Protein AF-A4GHK8-F1 (afdb_monomer)

Mean predicted aligned error: 3.72 Å

Nearest PDB structures (foldseek):
  6uuj-assembly2_E  TM=3.064E-01  e=2.822E+00  Mycobacterium tuberculosis H37Rv

Organism: NCBI:txid415435

Radius of gyration: 15.58 Å; Cα contacts (8 Å, |Δi|>4): 108; chains: 1; bounding box: 40×20×42 Å

pLDDT: mean 92.01, std 7.36, range [66.75, 98.44]

Structure (mmCIF, N/CA/C/O backbone):
data_AF-A4GHK8-F1
#
_entry.id   AF-A4GHK8-F1
#
loop_
_atom_site.group_PDB
_atom_site.id
_atom_site.type_symbol
_atom_site.label_atom_id
_atom_site.label_alt_id
_atom_site.label_comp_id
_atom_site.label_asym_id
_atom_site.label_entity_id
_atom_site.label_seq_id
_atom_site.pdbx_PDB_ins_code
_atom_site.Cartn_x
_atom_site.Cartn_y
_atom_site.Cartn_z
_atom_site.occupancy
_atom_site.B_iso_or_equiv
_atom_site.auth_seq_id
_atom_site.auth_comp_id
_atom_site.auth_asym_id
_atom_site.auth_atom_id
_atom_site.pdbx_PDB_model_num
ATOM 1 N N . MET A 1 1 ? -12.337 -12.082 9.176 1.00 82.44 1 MET A N 1
ATOM 2 C CA . MET A 1 1 ? -10.990 -11.475 9.309 1.00 82.44 1 MET A CA 1
ATOM 3 C C . MET A 1 1 ? -11.176 -10.106 9.950 1.00 82.44 1 MET A C 1
ATOM 5 O O . MET A 1 1 ? -12.083 -9.423 9.516 1.00 82.44 1 MET A O 1
ATOM 9 N N . THR A 1 2 ? -10.422 -9.722 10.985 1.00 95.19 2 THR A N 1
ATOM 10 C CA . THR A 1 2 ? -10.635 -8.433 11.687 1.00 95.19 2 THR A CA 1
ATOM 11 C C . THR A 1 2 ? -10.046 -7.248 10.917 1.00 95.19 2 THR A C 1
ATOM 13 O O . THR A 1 2 ? -9.113 -7.439 10.133 1.00 95.19 2 THR A O 1
ATOM 16 N N . LEU A 1 3 ? -10.538 -6.024 11.170 1.00 96.25 3 LEU A N 1
ATOM 17 C CA . LEU A 1 3 ? -10.033 -4.803 10.521 1.00 96.25 3 LEU A CA 1
ATOM 18 C C . LEU A 1 3 ? -8.532 -4.622 10.782 1.00 96.25 3 LEU A C 1
ATOM 20 O O . LEU A 1 3 ? -7.751 -4.475 9.846 1.00 96.25 3 LEU A O 1
ATOM 24 N N . THR A 1 4 ? -8.111 -4.781 12.039 1.00 97.44 4 THR A N 1
ATOM 25 C CA . THR A 1 4 ? -6.705 -4.809 12.470 1.00 97.44 4 THR A CA 1
ATOM 26 C C . THR A 1 4 ? -5.848 -5.754 11.629 1.00 97.44 4 THR A C 1
ATOM 28 O O . THR A 1 4 ? -4.737 -5.405 11.234 1.00 97.44 4 THR A O 1
ATOM 31 N N . ARG A 1 5 ? -6.346 -6.964 11.339 1.00 97.69 5 ARG A N 1
ATOM 32 C CA . ARG A 1 5 ? -5.594 -7.953 10.560 1.00 97.69 5 ARG A CA 1
ATOM 33 C C . ARG A 1 5 ? -5.450 -7.526 9.100 1.00 97.69 5 ARG A C 1
ATOM 35 O O . ARG A 1 5 ? -4.379 -7.726 8.540 1.00 97.69 5 ARG A O 1
ATOM 42 N N . ILE A 1 6 ? -6.478 -6.913 8.512 1.00 97.75 6 ILE A N 1
ATOM 43 C CA . ILE A 1 6 ? -6.417 -6.371 7.144 1.00 97.75 6 ILE A CA 1
ATOM 44 C C . ILE A 1 6 ? -5.369 -5.259 7.070 1.00 97.75 6 ILE A C 1
ATOM 46 O O . ILE A 1 6 ? -4.502 -5.316 6.204 1.00 97.75 6 ILE A O 1
ATOM 50 N N . TYR A 1 7 ? -5.382 -4.320 8.023 1.00 98.06 7 TYR A N 1
ATOM 51 C CA . TYR A 1 7 ? -4.378 -3.256 8.133 1.00 98.06 7 TYR A CA 1
ATOM 52 C C . TYR A 1 7 ? -2.949 -3.803 8.195 1.00 98.06 7 TYR A C 1
ATOM 54 O O . TYR A 1 7 ? -2.093 -3.370 7.427 1.00 98.06 7 TYR A O 1
ATOM 62 N N . LYS A 1 8 ? -2.698 -4.808 9.044 1.00 98.12 8 LYS A N 1
ATOM 63 C CA . LYS A 1 8 ? -1.371 -5.431 9.149 1.00 98.12 8 LYS A CA 1
ATOM 64 C C . LYS A 1 8 ? -0.951 -6.149 7.871 1.00 98.12 8 LYS A C 1
ATOM 66 O O . LYS A 1 8 ? 0.171 -5.965 7.420 1.00 98.12 8 LYS A O 1
ATOM 71 N N . ILE A 1 9 ? -1.831 -6.940 7.259 1.00 98.19 9 ILE A N 1
ATOM 72 C CA . ILE A 1 9 ? -1.494 -7.642 6.011 1.00 98.19 9 ILE A CA 1
ATOM 73 C C . ILE A 1 9 ? -1.210 -6.630 4.893 1.00 98.19 9 ILE A C 1
ATOM 75 O O . ILE A 1 9 ? -0.203 -6.754 4.202 1.00 98.19 9 ILE A O 1
ATOM 79 N N . PHE A 1 10 ? -2.052 -5.607 4.748 1.00 97.56 10 PHE A N 1
ATOM 80 C CA . PHE A 1 10 ? -1.878 -4.560 3.745 1.00 97.56 10 PHE A CA 1
ATOM 81 C C . PHE A 1 10 ? -0.591 -3.755 3.957 1.00 97.56 10 PHE A C 1
ATOM 83 O O . PHE A 1 10 ? 0.151 -3.508 3.006 1.00 97.56 10 PHE A O 1
ATOM 90 N N . GLY A 1 11 ? -0.307 -3.386 5.209 1.00 97.94 11 GLY A N 1
ATOM 91 C CA . GLY A 1 11 ? 0.918 -2.691 5.581 1.00 97.94 11 GLY A CA 1
ATOM 92 C C . GLY A 1 11 ? 2.164 -3.530 5.303 1.00 97.94 11 GLY A C 1
ATOM 93 O O . GLY A 1 11 ? 3.110 -3.054 4.683 1.00 97.94 11 GLY A O 1
ATOM 94 N N . GLY A 1 12 ? 2.132 -4.813 5.672 1.00 98.12 12 GLY A N 1
ATOM 95 C CA . GLY A 1 12 ? 3.219 -5.756 5.411 1.00 98.12 12 GLY A CA 1
ATOM 96 C C . GLY A 1 12 ? 3.453 -5.980 3.918 1.00 98.12 12 GLY A C 1
ATOM 97 O O . GLY A 1 12 ? 4.599 -6.008 3.482 1.00 98.12 12 GLY A O 1
ATOM 98 N N . PHE A 1 13 ? 2.381 -6.062 3.125 1.00 96.56 13 PHE A N 1
ATOM 99 C CA . PHE A 1 13 ? 2.462 -6.135 1.666 1.00 96.56 13 PHE A CA 1
ATOM 100 C C . PHE A 1 13 ? 3.169 -4.908 1.070 1.00 96.56 13 PHE A C 1
ATOM 102 O O . PHE A 1 13 ? 4.075 -5.069 0.258 1.00 96.56 13 PHE A O 1
ATOM 109 N N . HIS A 1 14 ? 2.822 -3.695 1.514 1.00 96.12 14 HIS A N 1
ATOM 110 C CA . HIS A 1 14 ? 3.466 -2.460 1.047 1.00 96.12 14 HIS A CA 1
ATOM 111 C C . HIS A 1 14 ? 4.933 -2.356 1.477 1.00 96.12 14 HIS A C 1
ATOM 113 O O . HIS A 1 14 ? 5.767 -1.941 0.678 1.00 96.12 14 HIS A O 1
ATOM 119 N N . ILE A 1 15 ? 5.269 -2.780 2.701 1.00 97.94 15 ILE A N 1
ATOM 120 C CA . ILE A 1 15 ? 6.664 -2.854 3.160 1.00 97.94 15 ILE A CA 1
ATOM 121 C C . ILE A 1 15 ? 7.455 -3.831 2.290 1.00 97.94 15 ILE A C 1
ATOM 123 O O . ILE A 1 15 ? 8.522 -3.479 1.796 1.00 97.94 15 ILE A O 1
ATOM 127 N N . PHE A 1 16 ? 6.931 -5.040 2.076 1.00 95.50 16 PHE A N 1
ATOM 128 C CA . PHE A 1 16 ? 7.576 -6.048 1.238 1.00 95.50 16 PHE A CA 1
ATOM 129 C C . PHE A 1 16 ? 7.784 -5.541 -0.192 1.00 95.50 16 PHE A C 1
ATOM 131 O O . PHE A 1 16 ? 8.886 -5.633 -0.725 1.00 95.50 16 PHE A O 1
ATOM 138 N N . PHE A 1 17 ? 6.752 -4.953 -0.793 1.00 92.19 17 PHE A N 1
ATOM 139 C CA . PHE A 1 17 ? 6.841 -4.398 -2.138 1.00 92.19 17 PHE A CA 1
ATOM 140 C C . PHE A 1 17 ? 7.847 -3.241 -2.216 1.00 92.19 17 PHE A C 1
ATOM 142 O O . PHE A 1 17 ? 8.663 -3.186 -3.132 1.00 92.19 17 PHE A O 1
ATOM 149 N N . GLY A 1 18 ? 7.853 -2.361 -1.213 1.00 94.62 18 GLY A N 1
ATOM 150 C CA . GLY A 1 18 ? 8.843 -1.297 -1.100 1.00 94.62 18 GLY A CA 1
ATOM 151 C C . GLY A 1 18 ? 10.276 -1.826 -1.013 1.00 94.62 18 GLY A C 1
ATOM 152 O O . GLY A 1 18 ? 11.151 -1.318 -1.708 1.00 94.62 18 GLY A O 1
ATOM 153 N N . LEU A 1 19 ? 10.510 -2.901 -0.251 1.00 94.75 19 LEU A N 1
ATOM 154 C CA . LEU A 1 19 ? 11.814 -3.568 -0.179 1.00 94.75 19 LEU A CA 1
ATOM 155 C C . LEU A 1 19 ? 12.242 -4.164 -1.525 1.00 94.75 19 LEU A C 1
ATOM 157 O O . LEU A 1 19 ? 13.406 -4.034 -1.897 1.00 94.75 19 LEU A O 1
ATOM 161 N N . VAL A 1 20 ? 11.325 -4.787 -2.272 1.00 92.00 20 VAL A N 1
ATOM 162 C CA . VAL A 1 20 ? 11.612 -5.316 -3.620 1.00 92.00 20 VAL A CA 1
ATOM 163 C C . VAL A 1 20 ? 12.074 -4.198 -4.560 1.00 92.00 20 VAL A C 1
ATOM 165 O O . VAL A 1 20 ? 13.049 -4.375 -5.287 1.00 92.00 20 VAL A O 1
ATOM 168 N N . LEU A 1 21 ? 11.422 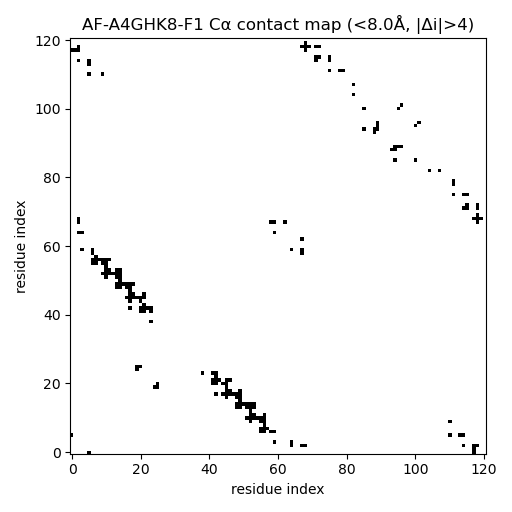-3.035 -4.511 1.00 90.56 21 LEU A N 1
ATOM 169 C CA . LEU A 1 21 ? 11.782 -1.888 -5.345 1.00 90.56 21 LEU A CA 1
ATOM 170 C C . LEU A 1 21 ? 13.118 -1.249 -4.941 1.00 90.56 21 LEU A C 1
ATOM 172 O O . LEU A 1 21 ? 13.952 -0.997 -5.804 1.00 90.56 21 LEU A O 1
ATOM 176 N N . VAL A 1 22 ? 13.350 -1.034 -3.641 1.00 90.69 22 VAL A N 1
ATOM 177 C CA . VAL A 1 22 ? 14.594 -0.422 -3.129 1.00 90.69 22 VAL A CA 1
ATOM 178 C C . VAL A 1 22 ? 15.812 -1.326 -3.331 1.00 90.69 22 VAL A C 1
ATOM 180 O O . VAL A 1 22 ? 16.919 -0.840 -3.520 1.00 90.69 22 VAL A O 1
ATOM 183 N N . SER A 1 23 ? 15.632 -2.645 -3.295 1.00 87.00 23 SER A N 1
ATOM 184 C CA . SER A 1 23 ? 16.735 -3.602 -3.466 1.00 87.00 23 SER A CA 1
ATOM 185 C C . SER A 1 23 ? 17.138 -3.840 -4.924 1.00 87.00 23 SER A C 1
ATOM 187 O O . SER A 1 2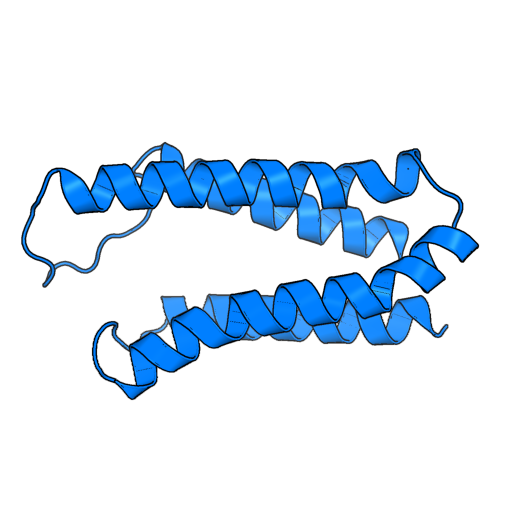3 ? 18.057 -4.619 -5.173 1.00 87.00 23 SER A O 1
ATOM 189 N N . GLY A 1 24 ? 16.445 -3.229 -5.892 1.00 77.56 24 GLY A N 1
ATOM 190 C CA . GLY A 1 24 ? 16.650 -3.516 -7.314 1.00 77.56 24 GLY A CA 1
ATOM 191 C C . GLY A 1 24 ? 16.208 -4.927 -7.727 1.00 77.56 24 GLY A C 1
ATOM 192 O O . GLY A 1 24 ? 16.526 -5.369 -8.826 1.00 77.56 24 GLY A O 1
ATOM 193 N N . LEU A 1 25 ? 15.474 -5.639 -6.860 1.00 70.19 25 LEU A N 1
ATOM 194 C CA . LEU A 1 25 ? 14.900 -6.959 -7.147 1.00 70.19 25 LEU A CA 1
ATOM 195 C C . LEU A 1 25 ? 13.589 -6.868 -7.941 1.00 70.19 25 LEU A C 1
ATOM 197 O O . LEU A 1 25 ? 13.054 -7.890 -8.373 1.00 70.19 25 LEU A O 1
ATOM 201 N N . GLY A 1 26 ? 13.050 -5.659 -8.111 1.00 68.56 26 GLY A N 1
ATOM 202 C CA . GLY A 1 26 ? 11.892 -5.407 -8.957 1.00 68.56 26 GLY A CA 1
ATOM 203 C C . GLY A 1 26 ? 12.215 -5.702 -10.426 1.00 68.56 26 GLY A C 1
ATOM 204 O O . GLY A 1 26 ? 13.201 -5.171 -10.938 1.00 68.56 26 GLY A O 1
ATOM 205 N N . PRO A 1 27 ? 11.408 -6.519 -11.127 1.00 66.75 27 PRO A N 1
ATOM 206 C CA . PRO A 1 27 ? 11.612 -6.750 -12.548 1.00 66.75 27 PRO A CA 1
ATOM 207 C C . PRO A 1 27 ? 11.363 -5.441 -13.301 1.00 66.75 27 PRO A C 1
ATOM 209 O O . PRO A 1 27 ? 10.246 -4.925 -13.310 1.00 66.75 27 PRO A O 1
ATOM 212 N N . LEU A 1 28 ? 12.407 -4.894 -13.920 1.00 68.94 28 LEU A N 1
ATOM 213 C CA . LEU A 1 28 ? 12.251 -3.816 -14.888 1.00 68.94 28 LEU A CA 1
ATOM 214 C C . LEU A 1 28 ? 11.879 -4.427 -16.243 1.00 68.94 28 LEU A C 1
ATOM 216 O O . LEU A 1 28 ? 12.470 -5.447 -16.619 1.00 68.94 28 LEU A O 1
ATOM 220 N N . PRO A 1 29 ? 10.924 -3.838 -16.982 1.00 70.31 29 PRO A N 1
ATOM 221 C CA . PRO A 1 29 ? 10.615 -4.300 -18.326 1.00 70.31 29 PRO A CA 1
ATOM 222 C C . PRO A 1 29 ? 11.870 -4.270 -19.208 1.00 70.31 29 PRO A C 1
ATOM 224 O O . PRO A 1 29 ? 12.632 -3.302 -19.207 1.00 70.31 29 PRO A O 1
ATOM 227 N N . THR A 1 30 ? 12.119 -5.362 -19.933 1.00 69.00 30 THR A N 1
ATOM 228 C CA . THR A 1 30 ? 13.356 -5.556 -20.714 1.00 69.00 30 THR A CA 1
ATOM 229 C C . THR A 1 30 ? 13.486 -4.598 -21.897 1.00 69.00 30 THR A C 1
ATOM 231 O O . THR A 1 30 ? 14.565 -4.447 -22.459 1.00 69.00 30 THR A O 1
ATOM 234 N N . ASP A 1 31 ? 12.375 -3.991 -22.300 1.00 73.50 31 ASP A N 1
ATOM 235 C CA . ASP A 1 31 ? 12.241 -3.002 -23.365 1.00 73.50 31 ASP A CA 1
ATOM 236 C C . ASP A 1 31 ? 12.522 -1.563 -22.899 1.00 73.50 31 ASP A C 1
ATOM 238 O O . ASP A 1 31 ? 12.617 -0.656 -23.727 1.00 73.50 31 ASP A O 1
ATOM 242 N N . TRP A 1 32 ? 12.695 -1.329 -21.594 1.00 75.38 32 TRP A N 1
ATOM 243 C CA . TRP A 1 32 ? 13.048 -0.009 -21.080 1.00 75.38 32 TRP A CA 1
ATOM 244 C C . TRP A 1 32 ? 14.531 0.290 -21.304 1.00 75.38 32 TRP A C 1
ATOM 246 O O . TRP A 1 32 ? 15.412 -0.511 -20.990 1.00 75.38 32 TRP A O 1
ATOM 256 N N . VAL A 1 33 ? 14.825 1.491 -21.808 1.00 78.62 33 VAL A N 1
ATOM 257 C CA . VAL A 1 33 ? 16.206 1.958 -21.975 1.00 78.62 33 VAL A CA 1
ATOM 258 C C . VAL A 1 33 ? 16.869 2.066 -20.604 1.00 78.62 33 VAL A C 1
ATOM 260 O O . VAL A 1 33 ? 16.407 2.814 -19.741 1.00 78.62 33 VAL A O 1
ATOM 263 N N . ALA A 1 34 ? 17.980 1.352 -20.417 1.00 76.94 34 ALA A N 1
ATOM 264 C CA . ALA A 1 34 ? 18.759 1.420 -19.189 1.00 76.94 34 ALA A CA 1
ATOM 265 C C . ALA A 1 34 ? 19.173 2.872 -18.893 1.00 76.94 34 ALA A C 1
ATOM 267 O O . ALA A 1 34 ? 19.811 3.539 -19.708 1.00 76.94 34 ALA A O 1
ATOM 268 N N . SER A 1 35 ? 18.809 3.366 -17.713 1.00 82.94 35 SER A N 1
ATOM 269 C CA . SER A 1 35 ? 19.177 4.701 -17.247 1.00 82.94 35 SER A CA 1
ATOM 270 C C . SER A 1 35 ? 19.343 4.698 -15.735 1.00 82.94 35 SER A C 1
ATOM 272 O O . SER A 1 35 ? 18.756 3.864 -15.054 1.00 82.94 35 SER A O 1
ATOM 274 N N . VAL A 1 36 ? 20.112 5.651 -15.204 1.00 85.00 36 VAL A N 1
ATOM 275 C CA . VAL A 1 36 ? 20.234 5.864 -13.750 1.00 85.00 36 VAL A CA 1
ATOM 276 C C . VAL A 1 36 ? 18.904 6.344 -13.153 1.00 85.00 36 VAL A C 1
ATOM 278 O O . VAL A 1 36 ? 18.588 6.032 -12.012 1.00 85.00 36 VAL A O 1
ATOM 281 N N . GLY A 1 37 ? 18.079 7.049 -13.935 1.00 87.00 37 GLY A N 1
ATOM 282 C CA . GLY A 1 37 ? 16.805 7.592 -13.461 1.00 87.00 37 GLY A CA 1
ATOM 283 C C . GLY A 1 37 ? 15.777 6.526 -13.074 1.00 87.00 37 GLY A C 1
ATOM 284 O O . GLY A 1 37 ? 15.074 6.705 -12.085 1.00 87.00 37 GLY A O 1
ATOM 285 N N . ILE A 1 38 ? 15.702 5.408 -13.805 1.00 83.12 38 ILE A N 1
ATOM 286 C CA . ILE A 1 38 ? 14.738 4.325 -13.534 1.00 83.12 38 ILE A CA 1
ATOM 287 C C . ILE A 1 38 ? 14.930 3.690 -12.141 1.00 83.12 38 ILE A C 1
ATOM 289 O O . ILE A 1 38 ? 13.970 3.709 -11.367 1.00 83.12 38 ILE A O 1
ATOM 293 N N . PRO A 1 39 ? 16.114 3.158 -11.769 1.00 85.31 39 PRO A N 1
ATOM 294 C CA . PRO A 1 39 ? 16.328 2.596 -10.440 1.00 85.31 39 PRO A CA 1
ATOM 295 C C . PRO A 1 39 ? 16.189 3.660 -9.348 1.00 85.31 39 PRO A C 1
ATOM 297 O O . PRO A 1 39 ? 15.546 3.388 -8.345 1.00 85.31 39 PRO A O 1
ATOM 300 N N . THR A 1 40 ? 16.651 4.900 -9.563 1.00 89.00 40 THR A N 1
ATOM 301 C CA . THR A 1 40 ? 16.449 5.987 -8.587 1.00 89.00 40 THR A CA 1
ATOM 302 C C . THR A 1 40 ? 14.965 6.275 -8.326 1.00 89.00 40 THR A C 1
ATOM 304 O O . THR A 1 40 ? 14.564 6.486 -7.182 1.00 89.00 40 THR A O 1
ATOM 307 N N . MET A 1 41 ? 14.116 6.264 -9.361 1.00 88.69 41 MET A N 1
ATOM 308 C CA . MET A 1 41 ? 12.666 6.416 -9.187 1.00 88.69 41 MET A CA 1
ATOM 309 C C . MET A 1 41 ? 12.033 5.196 -8.517 1.00 88.69 41 MET A C 1
ATOM 311 O O . MET A 1 41 ? 11.153 5.365 -7.672 1.00 88.69 41 MET A O 1
ATOM 315 N N . ALA A 1 42 ? 12.491 3.984 -8.845 1.00 88.38 42 ALA A N 1
ATOM 316 C CA . ALA A 1 42 ? 12.034 2.759 -8.195 1.00 88.38 42 ALA A CA 1
ATOM 317 C C . ALA A 1 42 ? 12.381 2.752 -6.698 1.00 88.38 42 ALA A C 1
ATOM 319 O O . ALA A 1 42 ? 11.511 2.483 -5.875 1.00 88.38 42 ALA A O 1
ATOM 320 N N . GLU A 1 43 ? 13.605 3.127 -6.329 1.00 91.62 43 GLU A N 1
ATOM 321 C CA . GLU A 1 43 ? 14.050 3.277 -4.941 1.00 91.62 43 GLU A CA 1
ATOM 322 C C . GLU A 1 43 ? 13.232 4.339 -4.200 1.00 91.62 43 GLU A C 1
ATOM 324 O O . GLU A 1 43 ? 12.746 4.096 -3.093 1.00 91.62 43 GLU A O 1
ATOM 329 N N . HIS A 1 44 ? 13.012 5.503 -4.822 1.00 92.81 44 HIS A N 1
ATOM 330 C CA . HIS A 1 44 ? 12.207 6.564 -4.225 1.00 92.81 44 HIS A CA 1
ATOM 331 C C . HIS A 1 44 ? 10.761 6.108 -3.991 1.00 92.81 44 HIS A C 1
ATOM 333 O O . HIS A 1 44 ? 10.244 6.226 -2.877 1.00 92.81 44 HIS A O 1
ATOM 339 N N . PHE A 1 45 ? 10.121 5.516 -5.000 1.00 90.88 45 PHE A N 1
ATOM 340 C CA . PHE A 1 45 ? 8.768 4.981 -4.871 1.00 90.88 45 PHE A CA 1
ATOM 341 C C . PHE A 1 45 ? 8.699 3.840 -3.849 1.00 90.88 45 PHE A C 1
ATOM 343 O O . PHE A 1 45 ? 7.797 3.810 -3.011 1.00 90.88 45 PHE A O 1
ATOM 350 N N . GLY A 1 46 ? 9.688 2.947 -3.846 1.00 93.31 46 GLY A N 1
ATOM 351 C CA . GLY A 1 46 ? 9.813 1.869 -2.874 1.00 93.31 46 GLY A CA 1
ATOM 352 C C . GLY A 1 46 ? 9.916 2.385 -1.439 1.00 93.31 46 GLY A C 1
ATOM 353 O O . GLY A 1 46 ? 9.216 1.888 -0.557 1.00 93.31 46 GLY A O 1
ATOM 354 N N . SER A 1 47 ? 10.690 3.448 -1.207 1.00 95.44 47 SER A N 1
ATOM 355 C CA . SER A 1 47 ? 10.782 4.096 0.106 1.00 95.44 47 SER A CA 1
ATOM 356 C C . SER A 1 47 ? 9.437 4.680 0.564 1.00 95.44 47 SER A C 1
ATOM 358 O O . SER A 1 47 ? 9.038 4.487 1.716 1.00 95.44 47 SER A O 1
ATOM 360 N N . ALA A 1 48 ? 8.674 5.298 -0.346 1.00 94.44 48 ALA A N 1
ATOM 361 C CA . ALA A 1 48 ? 7.330 5.791 -0.056 1.00 94.44 48 ALA A CA 1
ATOM 362 C C . ALA A 1 48 ? 6.365 4.642 0.284 1.00 94.44 48 ALA A C 1
ATOM 364 O O . ALA A 1 48 ? 5.582 4.751 1.231 1.00 94.44 48 ALA A O 1
ATOM 365 N N . MET A 1 49 ? 6.455 3.513 -0.430 1.00 94.31 49 MET A N 1
ATOM 366 C CA . MET A 1 49 ? 5.674 2.307 -0.129 1.00 94.31 49 MET A CA 1
ATOM 367 C C . MET A 1 49 ? 6.014 1.736 1.248 1.00 94.31 49 MET A C 1
ATOM 369 O O . MET A 1 49 ? 5.105 1.344 1.977 1.00 94.31 49 MET A O 1
ATOM 373 N N . MET A 1 50 ? 7.286 1.748 1.655 1.00 96.88 50 MET A N 1
ATOM 374 C CA . MET A 1 50 ? 7.679 1.327 3.004 1.00 96.88 50 MET A CA 1
ATOM 375 C C . MET A 1 50 ? 7.075 2.229 4.085 1.00 96.88 50 MET A C 1
ATOM 377 O O . MET A 1 50 ? 6.549 1.714 5.071 1.00 96.88 50 MET A O 1
ATOM 381 N N . VAL A 1 51 ? 7.090 3.554 3.893 1.00 97.19 51 VAL A N 1
ATOM 382 C CA . VAL A 1 51 ? 6.466 4.507 4.829 1.00 97.19 51 VAL A CA 1
ATOM 383 C C . VAL A 1 51 ? 4.961 4.264 4.925 1.00 97.19 51 VAL A C 1
ATOM 385 O O . VAL A 1 51 ? 4.435 4.101 6.025 1.00 97.19 51 VAL A O 1
ATOM 388 N N . ILE A 1 52 ? 4.263 4.173 3.789 1.00 94.88 52 ILE A N 1
ATOM 389 C CA . ILE A 1 52 ? 2.822 3.883 3.752 1.00 94.88 52 ILE A CA 1
ATOM 390 C C . ILE A 1 52 ? 2.532 2.545 4.431 1.00 94.88 52 ILE A C 1
ATOM 392 O O . ILE A 1 52 ? 1.648 2.454 5.282 1.00 94.88 52 ILE A O 1
ATOM 396 N N . GLY A 1 53 ? 3.300 1.510 4.103 1.00 97.31 53 GLY A N 1
ATOM 397 C CA . GLY A 1 53 ? 3.126 0.187 4.674 1.00 97.31 53 GLY A CA 1
ATOM 398 C C . GLY A 1 53 ? 3.324 0.169 6.188 1.00 97.31 53 GLY A C 1
ATOM 399 O O . GLY A 1 53 ? 2.506 -0.408 6.905 1.00 97.31 53 GLY A O 1
ATOM 400 N N . TYR A 1 54 ? 4.338 0.874 6.691 1.00 98.25 54 TYR A N 1
ATOM 401 C CA . TYR A 1 54 ? 4.562 1.048 8.124 1.00 98.25 54 TYR A CA 1
ATOM 402 C C . TYR A 1 54 ? 3.391 1.763 8.807 1.00 98.25 54 TYR A C 1
ATOM 404 O O . TYR A 1 54 ? 2.906 1.294 9.838 1.00 98.25 54 TYR A O 1
ATOM 412 N N . MET A 1 55 ? 2.876 2.840 8.204 1.00 97.50 55 MET A N 1
ATOM 413 C CA . MET A 1 55 ? 1.709 3.555 8.727 1.00 97.50 55 MET A CA 1
ATOM 414 C C . MET A 1 55 ? 0.492 2.631 8.833 1.00 97.50 55 MET A C 1
ATOM 416 O O . MET A 1 55 ? -0.113 2.547 9.897 1.00 97.50 55 MET A O 1
ATOM 420 N N . PHE A 1 56 ? 0.157 1.877 7.781 1.00 97.44 56 PHE A N 1
ATOM 421 C CA . PHE A 1 56 ? -0.962 0.925 7.821 1.00 97.44 56 PHE A CA 1
ATOM 422 C C . PHE A 1 56 ? -0.730 -0.225 8.811 1.00 97.44 56 PHE A C 1
ATOM 424 O O . PHE A 1 56 ? -1.669 -0.659 9.475 1.00 97.44 56 PHE A O 1
ATOM 431 N N . TRP A 1 57 ? 0.507 -0.705 8.947 1.00 98.44 57 TRP A N 1
ATOM 432 C CA . TRP A 1 57 ? 0.853 -1.754 9.905 1.00 98.44 57 TRP A CA 1
ATOM 433 C C . TRP A 1 57 ? 0.643 -1.306 11.355 1.00 98.44 57 TRP A C 1
ATOM 435 O O . TRP A 1 57 ? 0.125 -2.069 12.178 1.00 98.44 57 TRP A O 1
ATOM 445 N N . MET A 1 58 ? 1.047 -0.073 11.663 1.00 98.38 58 MET A N 1
ATOM 446 C CA . MET A 1 58 ? 1.062 0.458 13.021 1.00 98.38 58 MET A CA 1
ATOM 447 C C . MET A 1 58 ? -0.231 1.164 13.429 1.00 98.38 58 MET A C 1
ATOM 449 O O . MET A 1 58 ? -0.539 1.182 14.620 1.00 98.38 58 MET A O 1
ATOM 453 N N . LEU A 1 59 ? -1.027 1.685 12.491 1.00 97.12 59 LEU A N 1
ATOM 454 C CA . LEU A 1 59 ? -2.250 2.437 12.800 1.00 97.12 59 LEU A CA 1
ATOM 455 C C . LEU A 1 59 ? -3.204 1.724 13.782 1.00 97.12 59 LEU A C 1
ATOM 457 O O . LEU A 1 59 ? -3.684 2.383 14.708 1.00 97.12 59 LEU A O 1
ATOM 461 N N . PRO A 1 60 ? -3.433 0.395 13.691 1.00 97.50 60 PRO A N 1
ATOM 462 C CA . PRO A 1 60 ? -4.275 -0.312 14.658 1.00 97.50 60 PRO A CA 1
ATOM 463 C C . PRO A 1 60 ? -3.709 -0.372 16.084 1.00 97.50 60 PRO A C 1
ATOM 465 O O . PRO A 1 60 ? -4.437 -0.727 17.001 1.00 97.50 60 PRO A O 1
ATOM 468 N N . SER A 1 61 ? -2.414 -0.098 16.277 1.00 97.69 61 SER A N 1
ATOM 469 C CA . SER A 1 61 ? -1.780 -0.011 17.603 1.00 97.69 61 SER A CA 1
ATOM 470 C C . SER A 1 61 ? -1.808 1.400 18.194 1.00 97.69 61 SER A C 1
ATOM 472 O O . SER A 1 61 ? -1.562 1.569 19.383 1.00 97.69 61 SER A O 1
ATOM 474 N N . TRP A 1 62 ? -2.110 2.408 17.373 1.00 97.62 62 TRP A N 1
ATOM 475 C CA . TRP A 1 62 ? -2.148 3.818 17.770 1.00 97.62 62 TRP A CA 1
ATOM 476 C C . TRP A 1 62 ? -3.564 4.344 18.007 1.00 97.62 62 TRP A C 1
ATOM 478 O O . TRP A 1 62 ? -3.730 5.465 18.478 1.00 97.62 62 TRP A O 1
ATOM 488 N N . THR A 1 63 ? -4.583 3.568 17.638 1.00 95.88 63 THR A N 1
ATOM 489 C CA . THR A 1 63 ? -5.983 4.005 17.603 1.00 95.88 63 THR A CA 1
ATOM 490 C C . THR A 1 63 ? -6.913 2.920 18.137 1.00 95.88 63 THR A C 1
ATOM 492 O O . THR A 1 63 ? -6.526 1.756 18.250 1.00 95.88 63 THR A O 1
ATOM 495 N N . SER A 1 64 ? -8.146 3.296 18.479 1.00 95.88 64 SER A N 1
ATOM 496 C CA . SER A 1 64 ? -9.207 2.334 18.793 1.00 95.88 64 SER A CA 1
ATOM 497 C C . SER A 1 64 ? -9.822 1.731 17.526 1.00 95.88 64 SER A C 1
ATOM 499 O O . SER A 1 64 ? -9.664 2.260 16.424 1.00 95.88 64 SER A O 1
ATOM 501 N N . GLU A 1 65 ? -10.580 0.643 17.671 1.00 94.81 65 GLU A N 1
ATOM 502 C CA . GLU A 1 65 ? -11.305 0.044 16.545 1.00 94.81 65 GLU A CA 1
ATOM 503 C C . GLU A 1 65 ? -12.291 1.030 15.892 1.00 94.81 65 GLU A C 1
ATOM 505 O O . GLU A 1 65 ? -12.337 1.121 14.666 1.00 94.81 65 GLU A O 1
ATOM 510 N N . ASP A 1 66 ? -13.013 1.829 16.682 1.00 96.06 66 ASP A N 1
ATOM 511 C CA . ASP A 1 66 ? -13.963 2.828 16.167 1.00 96.06 66 ASP A CA 1
ATOM 512 C C . ASP A 1 66 ? -13.268 3.945 15.377 1.00 96.06 66 ASP A C 1
ATOM 514 O O . ASP A 1 66 ? -13.734 4.371 14.311 1.00 96.06 66 ASP A O 1
ATOM 518 N N . GLN A 1 67 ? -12.109 4.401 15.863 1.00 96.81 67 GLN A N 1
ATOM 519 C CA . GLN A 1 67 ? -11.273 5.360 15.141 1.00 96.81 67 GLN A CA 1
ATOM 520 C C . GLN A 1 67 ? -10.741 4.752 13.840 1.00 96.81 67 GLN A C 1
ATOM 522 O O . GLN A 1 67 ? -10.764 5.411 12.800 1.00 96.81 67 GLN A O 1
ATOM 527 N N . LEU A 1 68 ? -10.325 3.484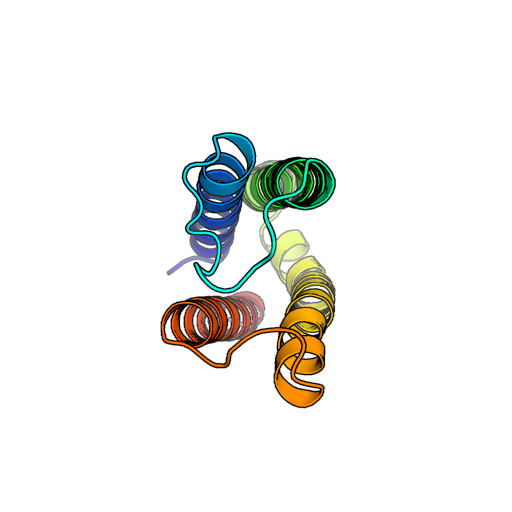 13.871 1.00 96.94 68 LEU A N 1
ATOM 528 C CA . LEU A 1 68 ? -9.835 2.765 12.700 1.00 96.94 68 LEU A CA 1
ATOM 529 C C . LEU A 1 68 ? -10.930 2.620 11.632 1.00 96.94 68 LEU A C 1
ATOM 531 O O . LEU A 1 68 ? -10.686 2.910 10.458 1.00 96.94 68 LEU A O 1
ATOM 535 N N . LYS A 1 69 ? -12.158 2.256 12.028 1.00 97.31 69 LYS A N 1
ATOM 536 C CA . LYS A 1 69 ? -13.335 2.203 11.140 1.00 97.31 69 LYS A CA 1
ATOM 537 C C . LYS A 1 69 ? -13.607 3.557 10.487 1.00 97.31 69 LYS A C 1
ATOM 539 O O . LYS A 1 69 ? -13.796 3.630 9.273 1.00 97.31 69 LYS A O 1
ATOM 544 N N . THR A 1 70 ? -13.547 4.631 11.275 1.00 96.31 70 THR A N 1
ATOM 545 C CA . THR A 1 70 ? -13.747 6.007 10.795 1.00 96.31 70 THR A CA 1
ATOM 546 C C . THR A 1 70 ? -12.669 6.420 9.788 1.00 96.31 70 THR A C 1
ATOM 548 O O . THR A 1 70 ? -12.982 6.950 8.721 1.00 96.31 70 THR A O 1
ATOM 551 N N . ALA A 1 71 ? -11.401 6.123 10.079 1.00 95.38 71 ALA A N 1
ATOM 552 C CA . ALA A 1 71 ? -10.267 6.460 9.220 1.00 95.38 71 ALA A CA 1
ATOM 553 C C . ALA A 1 71 ? -10.199 5.623 7.929 1.00 95.38 71 ALA A C 1
ATOM 555 O O . ALA A 1 71 ? -9.570 6.041 6.955 1.00 95.38 71 ALA A O 1
ATOM 556 N N . THR A 1 72 ? -10.844 4.452 7.894 1.00 96.75 72 THR A N 1
ATOM 557 C CA . THR A 1 72 ? -10.718 3.509 6.773 1.00 96.75 72 THR A CA 1
ATOM 558 C C . THR A 1 72 ? -11.229 4.092 5.453 1.00 96.75 72 THR A C 1
ATOM 560 O O . THR A 1 72 ? -10.582 3.912 4.425 1.00 96.75 72 THR A O 1
ATOM 563 N N . MET A 1 73 ? -12.346 4.827 5.442 1.00 96.19 73 MET A N 1
ATOM 564 C CA . MET A 1 73 ? -12.887 5.384 4.191 1.00 96.19 73 MET A CA 1
ATOM 565 C C . MET A 1 73 ? -11.958 6.410 3.519 1.00 96.19 73 MET A C 1
ATOM 567 O O . MET A 1 73 ? -11.681 6.247 2.330 1.00 96.19 73 MET A O 1
ATOM 571 N N . PRO A 1 74 ? -11.441 7.436 4.225 1.00 96.12 74 PRO A N 1
ATOM 572 C CA . PRO A 1 74 ? -10.413 8.316 3.668 1.00 96.12 74 PRO A CA 1
ATOM 573 C C . PRO A 1 74 ? -9.185 7.563 3.142 1.00 96.12 74 PRO A C 1
ATOM 575 O O . PRO A 1 74 ? -8.657 7.901 2.086 1.00 96.12 74 PRO A O 1
ATOM 578 N N . LEU A 1 75 ? -8.751 6.511 3.842 1.00 95.31 75 LEU A N 1
ATOM 579 C CA . LEU A 1 75 ? -7.594 5.708 3.442 1.00 95.31 75 LEU A CA 1
ATOM 580 C C . LEU A 1 75 ? -7.859 4.852 2.195 1.00 95.31 75 LEU A C 1
ATOM 582 O O . LEU A 1 75 ? -6.959 4.698 1.371 1.00 95.31 75 LEU A O 1
ATOM 586 N N . ILE A 1 76 ? -9.086 4.351 2.008 1.00 97.06 76 ILE A N 1
ATOM 587 C CA . ILE A 1 76 ? -9.502 3.712 0.751 1.00 97.06 76 ILE A CA 1
ATOM 588 C C . ILE A 1 76 ? -9.418 4.717 -0.399 1.00 97.06 76 ILE A C 1
ATOM 590 O O . ILE A 1 76 ? -8.890 4.375 -1.451 1.00 97.06 76 ILE A O 1
ATOM 594 N N . TRP A 1 77 ? -9.878 5.958 -0.209 1.00 96.00 77 TRP A N 1
ATOM 595 C CA . TRP A 1 77 ? -9.780 6.993 -1.244 1.00 96.00 77 TRP A CA 1
ATOM 596 C C . TRP A 1 77 ? -8.336 7.350 -1.587 1.00 96.00 77 TRP A C 1
ATOM 598 O O . TRP A 1 77 ? -7.999 7.437 -2.765 1.00 96.00 77 TRP A O 1
ATOM 608 N N . ALA A 1 78 ? -7.469 7.488 -0.581 1.00 93.00 78 ALA A N 1
ATOM 609 C CA . ALA A 1 78 ? -6.041 7.693 -0.810 1.00 93.00 78 ALA A CA 1
ATOM 610 C C . ALA A 1 78 ? -5.44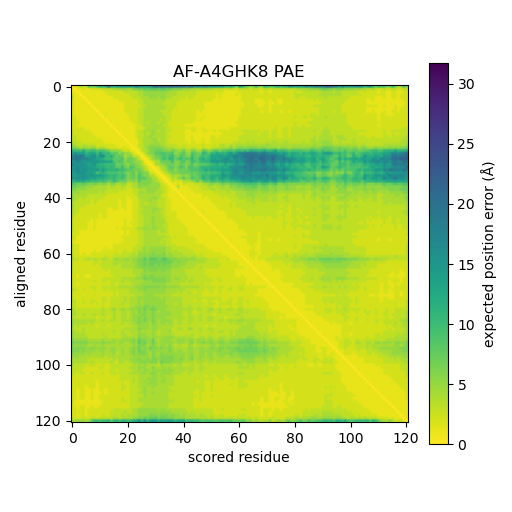7 6.564 -1.668 1.00 93.00 78 ALA A C 1
ATOM 612 O O . ALA A 1 78 ? -4.710 6.833 -2.616 1.00 93.00 78 ALA A O 1
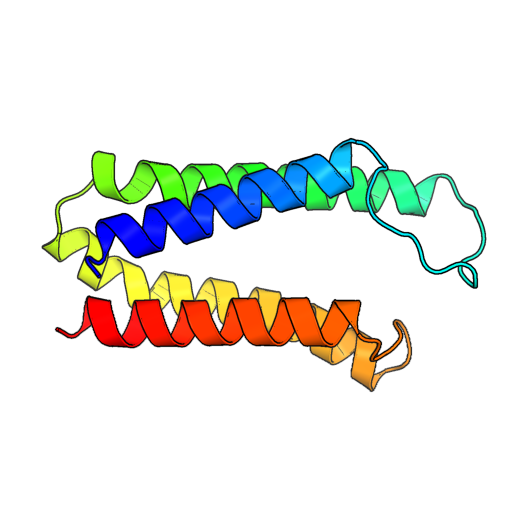ATOM 613 N N . GLN A 1 79 ? -5.825 5.311 -1.393 1.00 92.62 79 GLN A N 1
ATOM 614 C CA . GLN A 1 79 ? -5.368 4.179 -2.195 1.00 92.62 79 GLN A CA 1
ATOM 615 C C . GLN A 1 79 ? -5.993 4.106 -3.578 1.00 92.62 79 GLN A C 1
ATOM 617 O O . GLN A 1 79 ? -5.310 3.747 -4.531 1.00 92.62 79 GLN A O 1
ATOM 622 N N . PHE A 1 80 ? -7.253 4.501 -3.720 1.00 94.81 80 PHE A N 1
ATOM 623 C CA . PHE A 1 80 ? -7.889 4.606 -5.022 1.00 94.81 80 PHE A CA 1
ATOM 624 C C . PHE A 1 80 ? -7.155 5.617 -5.912 1.00 94.81 80 PHE A C 1
ATOM 626 O O . PHE A 1 80 ? -6.857 5.306 -7.060 1.00 94.81 80 PHE A O 1
ATOM 633 N N . PHE A 1 81 ? -6.778 6.786 -5.384 1.00 92.19 81 PHE A N 1
ATOM 634 C CA . PHE A 1 81 ? -6.011 7.772 -6.150 1.00 92.19 81 PHE A CA 1
ATOM 635 C C . PHE A 1 81 ? -4.619 7.270 -6.540 1.00 92.19 81 PHE A C 1
ATOM 637 O O . PHE A 1 81 ? -4.204 7.471 -7.680 1.00 92.19 81 PHE A O 1
ATOM 644 N N . LEU A 1 82 ? -3.923 6.565 -5.642 1.00 88.31 82 LEU A N 1
ATOM 645 C CA . LEU A 1 82 ? -2.652 5.916 -5.981 1.00 88.31 82 LEU A CA 1
ATOM 646 C C . LEU A 1 82 ? -2.835 4.831 -7.050 1.00 88.31 82 LEU A C 1
ATOM 648 O O . LEU A 1 82 ? -2.020 4.724 -7.962 1.00 88.31 82 LEU A O 1
ATOM 652 N N . PHE A 1 83 ? -3.926 4.070 -6.976 1.00 91.88 83 PHE A N 1
ATOM 653 C CA . PHE A 1 83 ? -4.278 3.036 -7.942 1.00 91.88 83 PHE A CA 1
ATOM 654 C C . PHE A 1 83 ? -4.609 3.598 -9.335 1.00 91.88 83 PHE A C 1
ATOM 656 O O . PHE A 1 83 ? -4.331 2.936 -10.329 1.00 91.88 83 PHE A O 1
ATOM 663 N N . LEU A 1 84 ? -5.136 4.822 -9.449 1.00 94.38 84 LEU A N 1
ATOM 664 C CA . LEU A 1 84 ? -5.423 5.436 -10.753 1.00 94.38 84 LEU A CA 1
ATOM 665 C C . LEU A 1 84 ? -4.163 5.732 -11.580 1.00 94.38 84 LEU A C 1
ATOM 667 O O . LEU A 1 84 ? -4.233 5.717 -12.808 1.00 94.38 84 LEU A O 1
ATOM 671 N N . MET A 1 85 ? -3.016 5.977 -10.943 1.00 91.44 85 MET A N 1
ATOM 672 C CA . MET A 1 85 ? -1.774 6.304 -11.654 1.00 91.44 85 MET A CA 1
ATOM 673 C C . MET A 1 85 ? -1.290 5.194 -12.602 1.00 91.44 85 MET A C 1
ATOM 675 O O . MET A 1 85 ? -1.095 5.483 -13.784 1.00 91.44 85 MET A O 1
ATOM 679 N N . PRO A 1 86 ? -1.125 3.926 -12.173 1.00 90.38 86 PRO A N 1
ATOM 680 C CA . PRO A 1 86 ? -0.757 2.856 -13.097 1.00 90.38 86 PRO A CA 1
ATOM 681 C C . PRO A 1 86 ? -1.829 2.611 -14.170 1.00 90.38 86 PRO A C 1
ATOM 683 O O . PRO A 1 86 ? -1.471 2.297 -15.301 1.00 90.38 86 PRO A O 1
ATOM 686 N N . ILE A 1 87 ? -3.121 2.831 -13.879 1.00 94.88 87 ILE A N 1
ATOM 687 C CA . ILE A 1 87 ? -4.181 2.764 -14.904 1.00 94.88 87 ILE A CA 1
ATOM 688 C C . ILE A 1 87 ? -3.949 3.813 -15.993 1.00 94.88 87 ILE A C 1
ATOM 690 O O . ILE A 1 87 ? -3.972 3.484 -17.177 1.00 94.88 87 ILE A O 1
ATOM 694 N N . TYR A 1 88 ? -3.694 5.064 -15.607 1.00 95.62 88 TYR A N 1
ATOM 695 C CA . TYR A 1 88 ? -3.389 6.141 -16.547 1.00 95.62 88 TYR A CA 1
ATOM 696 C C . TYR A 1 88 ? -2.193 5.791 -17.446 1.00 95.62 88 TYR A C 1
ATOM 698 O O . TYR A 1 88 ? -2.266 5.968 -18.663 1.00 95.62 88 TYR A O 1
ATOM 706 N N . HIS A 1 89 ? -1.125 5.239 -16.864 1.00 92.00 89 HIS A N 1
ATOM 707 C CA . HIS A 1 89 ? 0.078 4.854 -17.604 1.00 92.00 89 HIS A CA 1
ATOM 708 C C . HIS A 1 89 ? -0.109 3.639 -18.518 1.00 92.00 89 HIS A C 1
ATOM 710 O O . HIS A 1 89 ? 0.561 3.545 -19.542 1.00 92.00 89 HIS A O 1
ATOM 716 N N . VAL A 1 90 ? -1.026 2.727 -18.194 1.00 94.25 90 VAL A N 1
ATOM 717 C CA . VAL A 1 90 ? -1.426 1.666 -19.126 1.00 94.25 90 VAL A CA 1
ATOM 718 C C . VAL A 1 90 ? -2.243 2.244 -20.280 1.00 94.25 90 VAL A C 1
ATOM 720 O O . VAL A 1 90 ? -1.970 1.952 -21.441 1.00 94.25 90 VAL A O 1
ATOM 723 N N . VAL A 1 91 ? -3.226 3.099 -19.983 1.00 96.25 91 VAL A N 1
ATOM 724 C CA . VAL A 1 91 ? -4.133 3.674 -20.992 1.00 96.25 91 VAL A CA 1
ATOM 725 C C . VAL A 1 91 ? -3.386 4.534 -22.011 1.00 96.25 91 VAL A C 1
ATOM 727 O O . VAL A 1 91 ? -3.716 4.499 -23.194 1.00 96.25 91 VAL A O 1
ATOM 730 N N . ASN A 1 92 ? -2.378 5.293 -21.579 1.00 95.88 92 ASN A N 1
ATOM 731 C CA . ASN A 1 92 ? -1.581 6.130 -22.478 1.00 95.88 92 ASN A CA 1
ATOM 732 C C . ASN A 1 92 ? -0.382 5.398 -23.118 1.00 95.88 92 ASN A C 1
ATOM 734 O O . ASN A 1 92 ? 0.395 6.031 -23.829 1.00 95.88 92 ASN A O 1
ATOM 738 N N . GLY A 1 93 ? -0.224 4.094 -22.865 1.00 90.88 93 GLY A N 1
ATOM 739 C CA . GLY A 1 93 ? 0.838 3.269 -23.443 1.00 90.88 93 GLY A CA 1
ATOM 740 C C . GLY A 1 93 ? 2.231 3.472 -22.839 1.00 90.88 93 GLY A C 1
ATOM 741 O O . GLY A 1 93 ? 3.204 3.020 -23.433 1.00 90.88 93 GLY A O 1
ATOM 742 N N . SER A 1 94 ? 2.352 4.133 -21.681 1.00 87.56 94 SER A N 1
ATOM 743 C CA . SER A 1 94 ? 3.642 4.310 -20.992 1.00 87.56 94 SER A CA 1
ATOM 744 C C . SER A 1 94 ? 4.158 3.022 -20.345 1.00 87.56 94 SER A C 1
ATOM 746 O O . SER A 1 94 ? 5.368 2.855 -20.224 1.00 87.56 94 SER A O 1
ATOM 748 N N . ILE A 1 95 ? 3.264 2.138 -19.884 1.00 86.50 95 ILE A N 1
ATOM 749 C CA . ILE A 1 95 ? 3.620 0.832 -19.304 1.00 86.50 95 ILE A CA 1
ATOM 750 C C . ILE A 1 95 ? 2.737 -0.280 -19.894 1.00 86.50 95 ILE A C 1
ATOM 752 O O . ILE A 1 95 ? 1.583 -0.016 -20.245 1.00 86.50 95 ILE A O 1
ATOM 756 N N . PRO A 1 96 ? 3.233 -1.527 -19.998 1.00 88.06 96 PRO A N 1
ATOM 757 C CA . PRO A 1 96 ? 2.443 -2.635 -20.523 1.00 88.06 96 PRO A CA 1
ATOM 758 C C . PRO A 1 96 ? 1.350 -3.083 -19.539 1.00 88.06 96 PRO A C 1
ATOM 760 O O . PRO A 1 96 ? 1.550 -3.119 -18.326 1.00 88.06 96 PRO A O 1
ATOM 763 N N . ALA A 1 97 ? 0.201 -3.509 -20.070 1.00 92.12 97 ALA A N 1
ATOM 764 C CA . ALA A 1 97 ? -0.861 -4.177 -19.308 1.00 92.12 97 ALA A CA 1
ATOM 765 C C . ALA A 1 97 ? -0.542 -5.671 -19.089 1.00 92.12 97 ALA A C 1
ATOM 767 O O . ALA A 1 97 ? -1.314 -6.550 -19.483 1.00 92.12 97 ALA A O 1
ATOM 768 N N . ASP A 1 98 ? 0.633 -5.959 -18.536 1.00 89.00 98 ASP A N 1
ATOM 769 C CA . ASP A 1 98 ? 1.147 -7.316 -18.365 1.00 89.00 98 ASP A CA 1
ATOM 770 C C . ASP A 1 98 ? 0.595 -8.025 -17.111 1.00 89.00 98 ASP A C 1
ATOM 772 O O . ASP A 1 98 ? -0.237 -7.506 -16.361 1.00 89.00 98 ASP A O 1
ATOM 776 N N . ALA A 1 99 ? 1.053 -9.258 -16.879 1.00 88.31 99 ALA A N 1
ATOM 777 C CA . ALA A 1 99 ? 0.632 -10.046 -15.724 1.00 88.31 99 ALA A CA 1
ATOM 778 C C . ALA A 1 99 ? 0.977 -9.375 -14.380 1.00 88.31 99 ALA A C 1
ATOM 780 O O . ALA A 1 99 ? 0.219 -9.531 -13.423 1.00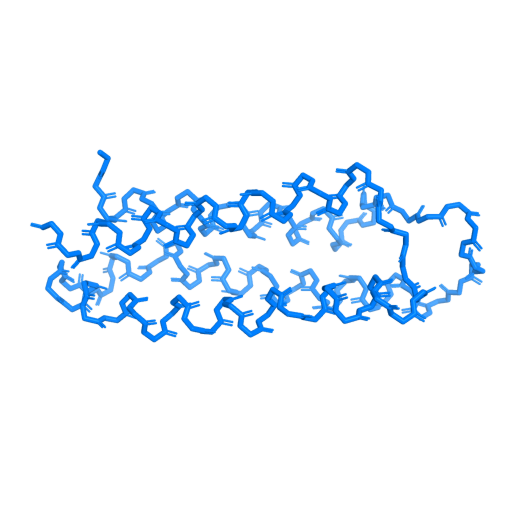 88.31 99 ALA A O 1
ATOM 781 N N . 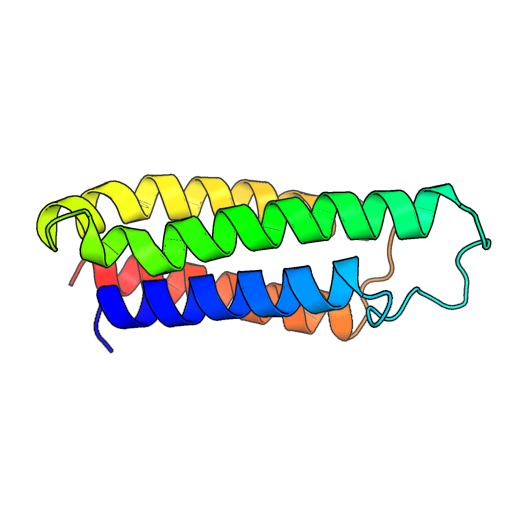GLY A 1 100 ? 2.085 -8.629 -14.300 1.00 86.94 100 GLY A N 1
ATOM 782 C CA . GLY A 1 100 ? 2.497 -7.920 -13.089 1.00 86.94 100 GLY A CA 1
ATOM 783 C C . GLY A 1 100 ? 1.538 -6.782 -12.755 1.00 86.94 100 GLY A C 1
ATOM 784 O O . GLY A 1 100 ? 1.042 -6.701 -11.627 1.00 86.94 100 GLY A O 1
ATOM 785 N N . PHE A 1 101 ? 1.195 -5.974 -13.761 1.00 89.94 101 PHE A N 1
ATOM 786 C CA . PHE A 1 101 ? 0.185 -4.926 -13.647 1.00 89.94 101 PHE A CA 1
ATOM 787 C C . PHE A 1 101 ? -1.165 -5.480 -13.165 1.00 89.94 101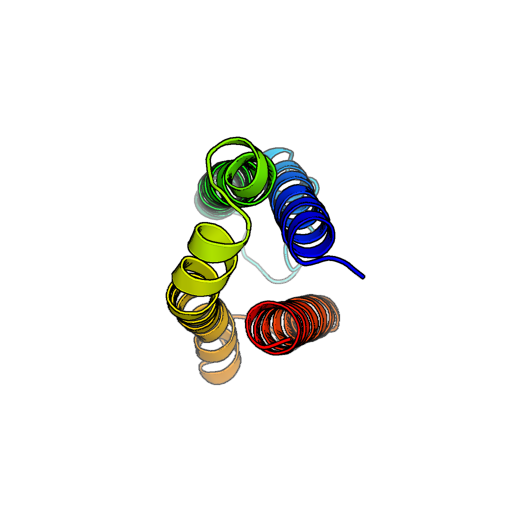 PHE A C 1
ATOM 789 O O . PHE A 1 101 ? -1.742 -4.971 -12.196 1.00 89.94 101 PHE A O 1
ATOM 796 N N . TRP A 1 102 ? -1.668 -6.546 -13.799 1.00 93.00 102 TRP A N 1
ATOM 797 C CA . TRP A 1 102 ? -2.964 -7.126 -13.433 1.00 93.00 102 TRP A CA 1
ATOM 798 C C . TRP A 1 102 ? -2.949 -7.764 -12.047 1.00 93.00 102 TRP A C 1
ATOM 800 O O . TRP A 1 102 ? -3.891 -7.564 -11.277 1.00 93.00 102 TRP A O 1
ATOM 810 N N . LEU A 1 103 ? -1.879 -8.482 -11.695 1.00 91.81 103 LEU A N 1
ATOM 811 C CA . LEU A 1 103 ? -1.730 -9.091 -10.377 1.00 91.81 103 LEU A CA 1
ATOM 812 C C . LEU A 1 103 ? -1.786 -8.030 -9.273 1.00 91.81 103 LEU A C 1
ATOM 814 O O . LEU A 1 103 ? -2.579 -8.155 -8.338 1.00 91.81 103 LEU A O 1
ATOM 818 N N . GLN A 1 104 ? -0.991 -6.964 -9.396 1.00 89.50 104 GLN A N 1
ATOM 819 C CA . GLN A 1 104 ? -0.984 -5.882 -8.415 1.00 89.50 104 GLN A CA 1
ATOM 820 C C . GLN A 1 104 ? -2.346 -5.180 -8.342 1.00 89.50 104 GLN A C 1
ATOM 822 O O . GLN A 1 104 ? -2.850 -4.926 -7.247 1.00 89.50 104 GLN A O 1
ATOM 827 N N . SER A 1 105 ? -2.974 -4.929 -9.492 1.00 93.94 105 SER A N 1
ATOM 828 C CA . SER A 1 105 ? -4.287 -4.284 -9.567 1.00 93.94 105 SER A CA 1
ATOM 829 C C . SER A 1 105 ? -5.366 -5.080 -8.836 1.00 93.94 105 SER A C 1
ATOM 831 O O . SER A 1 105 ?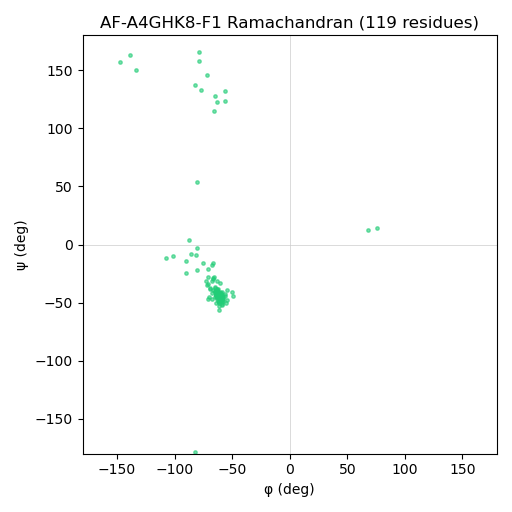 -6.099 -4.531 -8.012 1.00 93.94 105 SER A O 1
ATOM 833 N N . VAL A 1 106 ? -5.430 -6.392 -9.077 1.00 95.81 106 VAL A N 1
ATOM 834 C CA . VAL A 1 106 ? -6.376 -7.290 -8.401 1.00 95.81 106 VAL A CA 1
ATOM 835 C C . VAL A 1 106 ? -6.128 -7.301 -6.895 1.00 95.81 106 VAL A C 1
ATOM 837 O O . VAL A 1 106 ? -7.079 -7.173 -6.125 1.00 95.81 106 VAL A O 1
ATOM 840 N N . ILE A 1 107 ? -4.866 -7.398 -6.461 1.00 95.00 107 ILE A N 1
ATOM 841 C CA . ILE A 1 107 ? -4.507 -7.382 -5.037 1.00 95.00 107 ILE A CA 1
ATOM 842 C C . ILE A 1 107 ? -5.000 -6.094 -4.362 1.00 95.00 107 ILE A C 1
ATOM 844 O O . ILE A 1 107 ? -5.654 -6.159 -3.317 1.00 95.00 107 ILE A O 1
ATOM 848 N N . LEU A 1 108 ? -4.738 -4.927 -4.958 1.00 94.88 108 LEU A N 1
ATOM 849 C CA . LEU A 1 108 ? -5.147 -3.636 -4.398 1.00 94.88 108 LEU A CA 1
ATOM 850 C C . LEU A 1 108 ? -6.672 -3.491 -4.336 1.00 94.88 108 LEU A C 1
ATOM 852 O O . LEU A 1 108 ? -7.203 -3.077 -3.303 1.00 94.88 108 LEU A O 1
ATOM 856 N N . ILE A 1 109 ? -7.388 -3.890 -5.392 1.00 96.62 109 ILE A N 1
ATOM 857 C CA . ILE A 1 109 ? -8.858 -3.880 -5.414 1.00 96.62 109 ILE A CA 1
ATOM 858 C C . ILE A 1 109 ? -9.425 -4.787 -4.319 1.00 96.62 109 ILE A C 1
ATOM 860 O O . ILE A 1 109 ? -10.318 -4.372 -3.577 1.00 96.62 109 ILE A O 1
ATOM 864 N N . VAL A 1 110 ? -8.884 -6.000 -4.163 1.00 97.38 110 VAL A N 1
ATOM 865 C CA . VAL A 1 110 ? -9.301 -6.933 -3.107 1.00 97.38 110 VAL A CA 1
ATOM 866 C C . VAL A 1 110 ? -9.113 -6.306 -1.727 1.00 97.38 110 VAL A C 1
ATOM 868 O O . VAL A 1 110 ? -10.036 -6.353 -0.912 1.00 97.38 110 VAL A O 1
ATOM 871 N N . PHE A 1 111 ? -7.974 -5.663 -1.457 1.00 97.50 111 PHE A N 1
ATOM 872 C CA . PHE A 1 111 ? -7.767 -4.973 -0.184 1.00 97.50 111 PHE A CA 1
ATOM 873 C C . PHE A 1 111 ? -8.737 -3.811 0.030 1.00 97.50 111 PHE A C 1
ATOM 875 O O . PHE A 1 111 ? -9.298 -3.710 1.120 1.00 97.50 111 PHE A O 1
ATOM 882 N N . MET A 1 112 ? -8.991 -2.975 -0.981 1.00 97.19 112 MET A N 1
ATOM 883 C CA . MET A 1 112 ? -9.968 -1.882 -0.878 1.00 97.19 112 MET A CA 1
ATOM 884 C C . MET A 1 112 ? -11.370 -2.406 -0.535 1.00 97.19 112 MET A C 1
ATOM 886 O O . MET A 1 112 ? -12.026 -1.878 0.365 1.00 97.19 112 MET A O 1
ATOM 890 N N . VAL A 1 113 ? -11.807 -3.494 -1.178 1.00 97.50 113 VAL A N 1
ATOM 891 C CA . VAL A 1 113 ? -13.091 -4.149 -0.877 1.00 97.50 113 VAL A CA 1
ATOM 892 C C . VAL A 1 113 ? -13.107 -4.719 0.543 1.00 97.50 113 VAL A C 1
ATOM 894 O O . VAL A 1 113 ? -14.095 -4.561 1.261 1.00 97.50 113 VAL A O 1
ATOM 897 N N . LEU A 1 114 ? -12.026 -5.371 0.977 1.00 97.75 114 LEU A N 1
ATOM 898 C CA . LEU A 1 114 ? -11.920 -5.931 2.327 1.00 97.75 114 LEU A CA 1
ATOM 899 C C . LEU A 1 114 ? -11.959 -4.837 3.402 1.00 97.75 114 LEU A C 1
ATOM 901 O O . LEU A 1 114 ? -12.696 -4.978 4.378 1.00 97.75 114 LEU A O 1
ATOM 905 N N . PHE A 1 115 ? -11.224 -3.739 3.208 1.00 97.88 115 PHE A N 1
ATOM 906 C CA . PHE A 1 115 ? -11.269 -2.566 4.082 1.00 97.88 115 PHE A CA 1
ATOM 907 C C . PHE A 1 115 ? -12.675 -1.967 4.147 1.00 97.88 115 PHE A C 1
ATOM 909 O O . PHE A 1 115 ? -13.186 -1.715 5.240 1.00 97.88 115 PHE A O 1
ATOM 916 N N . TYR A 1 116 ? -13.332 -1.785 2.998 1.00 97.62 116 TYR A N 1
ATOM 917 C CA . TYR A 1 116 ? -14.694 -1.257 2.951 1.00 97.62 116 TYR A CA 1
ATOM 918 C C . TYR A 1 116 ? -15.658 -2.142 3.743 1.00 97.62 116 TYR A C 1
ATOM 920 O O . TYR A 1 116 ? -16.340 -1.667 4.645 1.00 97.62 116 TYR A O 1
ATOM 928 N N . ARG A 1 117 ? -15.675 -3.449 3.463 1.00 97.31 117 ARG A N 1
ATOM 929 C CA . ARG A 1 117 ? -16.580 -4.387 4.139 1.00 97.31 117 ARG A CA 1
ATOM 930 C C . ARG A 1 117 ? -16.343 -4.420 5.644 1.00 97.31 117 ARG A C 1
ATOM 932 O O . ARG A 1 117 ? -17.299 -4.378 6.407 1.00 97.31 117 ARG A O 1
ATOM 939 N N . GLN A 1 118 ? -15.084 -4.483 6.069 1.00 96.88 118 GLN A N 1
ATOM 940 C CA . GLN A 1 118 ? -14.759 -4.671 7.479 1.00 96.88 118 GLN A CA 1
ATOM 941 C C . GLN A 1 118 ? -14.838 -3.379 8.303 1.00 96.88 118 GLN A C 1
ATOM 943 O O . GLN A 1 118 ? -15.023 -3.452 9.512 1.00 96.88 118 GLN A O 1
ATOM 948 N N . SER A 1 119 ? -14.734 -2.205 7.675 1.00 96.31 119 SER A N 1
ATOM 949 C CA . SER A 1 119 ? -14.972 -0.922 8.357 1.00 96.31 119 SER A CA 1
ATOM 950 C C . SER A 1 119 ? -16.452 -0.627 8.612 1.00 96.31 119 SER A C 1
ATOM 952 O O . SER A 1 119 ? -16.768 0.248 9.416 1.00 96.31 119 SER A O 1
ATOM 954 N N . ARG A 1 120 ? -17.357 -1.344 7.933 1.00 93.88 120 ARG A N 1
ATOM 955 C CA . ARG A 1 120 ? -18.817 -1.189 8.043 1.00 93.88 120 ARG A CA 1
ATOM 956 C C . ARG A 1 120 ? -19.516 -2.323 8.794 1.00 93.88 120 ARG A C 1
ATOM 958 O O . ARG A 1 120 ? -20.697 -2.180 9.091 1.00 93.88 120 ARG A O 1
ATOM 965 N N . ALA A 1 121 ? -18.807 -3.419 9.058 1.00 88.31 121 ALA A N 1
ATOM 966 C CA . ALA A 1 121 ? -19.251 -4.512 9.922 1.00 88.31 121 ALA A CA 1
ATOM 967 C C . ALA A 1 121 ? -19.061 -4.136 11.395 1.00 88.31 121 ALA A C 1
ATOM 969 O O . ALA A 1 121 ? -19.942 -4.468 12.208 1.00 88.31 121 ALA A O 1
#

Sequence (121 aa):
MTLTRIYKIFGGFHIFFGLVLVSGLGPLPTDWVASVGIPTMAEHFGSAMMVIGYMFWMLPSWTSEDQLKTATMPLIWAQFFLFLMPIYHVVNGSIPADAGFWLQSVILIVFMVLFYRQSRA

Solvent-accessible surface area (backbone atoms only — not comparable to full-atom values): 6543 Å² total; per-residue (Å²): 132,57,55,60,55,52,32,33,52,54,7,49,50,29,30,52,53,10,50,34,28,52,70,66,68,48,87,70,66,88,85,58,80,90,55,74,64,60,58,54,50,36,28,52,52,11,52,52,31,29,53,54,8,48,49,38,41,46,46,61,80,77,46,52,72,69,55,49,31,65,51,40,58,64,51,43,51,56,48,49,59,61,54,47,53,64,51,52,33,36,77,73,65,78,42,75,87,42,71,67,53,51,52,52,51,52,53,52,52,52,49,46,52,50,50,55,54,46,45,72,107

Secondary structure (DSSP, 8-state):
--HHHHHHHHHHHHHHHHHHHHTT-S---TTSPP-SHHHHHHHHHHHHHHHHHHHHHHHHHHS-HHHHHHHHHHHHHHHHHHHHHHHHHHHTTSS---HHHHHHHHHHHHHHHHHHHHHH-

Foldseek 3Di:
DALLVLLQVQLVVLLVLLCCQLVVVDDDPPPDDDDPVRSVVSNVVSVVSNVSSVCSNCVPVVDPLLVSLVVLVVVLVVLVVVLVVVVVCCVVVVDPPDPVNVVVSVVSVVSSVVSNVNSVD